Protein AF-A0A955P5Z8-F1 (afdb_monomer_lite)

Secondary structure (DSSP, 8-state):
------HHHHHHHHHHHHHHHHHHHHHHHT-----------PPP------TT--TT-SGGGT-SS---HHHHHHHHHS---SS---S-SSHHHHHHHHHHSS-HHHH---S---TTT-TTS--STT---

Sequence (129 aa):
MPSGGAPIIRYLTSLRFFVACLLLVEAISGVHAENVSSHPDKPNILLLLADDQGWGDMGCAGHPVLKTPGLDKLASEGCRLTTFYTSAPVCSPSRAGILTGRDQNRFGMKHIINDGEDKSIPVFHHVPV

Foldseek 3Di:
DDDPDPDVVVVVVVVVVVVVVVVVVVVVVVPPDPPPPPPPPPDDDDDDDDPPDDLCQEVCNVNPPDYDPVVNVVVVVDPDDSDDDALAPADVQSVVCVVVVDHCVQQVDHYDDDPPDCPPNPVSPPRDD

Structure (mmCIF, N/CA/C/O backbone):
data_AF-A0A955P5Z8-F1
#
_entry.id   AF-A0A955P5Z8-F1
#
loop_
_atom_site.group_PDB
_atom_site.id
_atom_site.type_symbol
_atom_site.label_atom_id
_atom_site.label_alt_id
_atom_site.label_comp_id
_atom_site.label_asym_id
_atom_site.label_entity_id
_atom_site.label_seq_id
_atom_site.pdbx_PDB_ins_code
_atom_site.Cartn_x
_atom_site.Cartn_y
_atom_site.Cartn_z
_atom_site.occupancy
_atom_site.B_iso_or_equiv
_atom_site.auth_seq_id
_atom_site.auth_comp_id
_atom_site.auth_asym_id
_atom_site.auth_atom_id
_atom_site.pdbx_PDB_model_num
ATOM 1 N N . MET A 1 1 ? -25.909 -52.655 77.083 1.00 48.38 1 MET A N 1
ATOM 2 C CA . MET A 1 1 ? -25.143 -52.133 75.924 1.00 48.38 1 MET A CA 1
ATOM 3 C C . MET A 1 1 ? -25.307 -53.125 74.778 1.00 48.38 1 MET A C 1
ATOM 5 O O . MET A 1 1 ? -25.184 -54.301 75.095 1.00 48.38 1 MET A O 1
ATOM 9 N N . PRO A 1 2 ? -25.578 -52.745 73.510 1.00 50.09 2 PRO A N 1
ATOM 10 C CA . PRO A 1 2 ? -25.718 -51.416 72.902 1.00 50.09 2 PRO A CA 1
ATOM 11 C C . PRO A 1 2 ? -27.147 -51.100 72.388 1.00 50.09 2 PRO A C 1
ATOM 13 O O . PRO A 1 2 ? -28.036 -51.943 72.360 1.00 50.09 2 PRO A O 1
ATOM 16 N N . SER A 1 3 ? -27.347 -49.832 72.034 1.00 48.31 3 SER A N 1
ATOM 17 C CA . SER A 1 3 ? -28.593 -49.124 71.708 1.00 48.31 3 SER A CA 1
ATOM 18 C C . SER A 1 3 ? -29.023 -49.242 70.231 1.00 48.31 3 SER A C 1
ATOM 20 O O . SER A 1 3 ? -28.278 -48.843 69.336 1.00 48.31 3 SER A O 1
ATOM 22 N N . GLY A 1 4 ? -30.254 -49.699 69.971 1.00 60.59 4 GLY A N 1
ATOM 23 C CA . GLY A 1 4 ? -30.850 -49.874 68.633 1.00 60.59 4 GLY A CA 1
ATOM 24 C C . GLY A 1 4 ? -31.528 -48.630 68.031 1.00 60.59 4 GLY A C 1
ATOM 25 O O . GLY A 1 4 ? -32.688 -48.701 67.645 1.00 60.59 4 GLY A O 1
ATOM 26 N N . GLY A 1 5 ? -30.830 -47.491 67.949 1.00 59.25 5 GLY A N 1
ATOM 27 C CA . GLY A 1 5 ? -31.422 -46.197 67.549 1.00 59.25 5 GLY A CA 1
ATOM 28 C C . GLY A 1 5 ? -30.964 -45.581 66.216 1.00 59.25 5 GLY A C 1
ATOM 29 O O . GLY A 1 5 ? -31.264 -44.420 65.965 1.00 59.25 5 GLY A O 1
ATOM 30 N N . ALA A 1 6 ? -30.213 -46.291 65.364 1.00 57.06 6 ALA A N 1
ATOM 31 C CA . ALA A 1 6 ? -29.484 -45.668 64.244 1.00 57.06 6 ALA A CA 1
ATOM 32 C C . ALA A 1 6 ? -29.946 -45.929 62.779 1.00 57.06 6 ALA A C 1
ATOM 34 O O . ALA A 1 6 ? -29.242 -45.449 61.886 1.00 57.06 6 ALA A O 1
ATOM 35 N N . PRO A 1 7 ? -31.051 -46.638 62.435 1.00 60.81 7 PRO A N 1
ATOM 36 C CA . PRO A 1 7 ? -31.349 -46.903 61.021 1.00 60.81 7 PRO A CA 1
ATOM 37 C C . PRO A 1 7 ? -31.966 -45.693 60.297 1.00 60.81 7 PRO A C 1
ATOM 39 O O . PRO A 1 7 ? -31.556 -45.373 59.186 1.00 60.81 7 PRO A O 1
ATOM 42 N N . ILE A 1 8 ? -32.893 -44.963 60.929 1.00 63.34 8 ILE A N 1
ATOM 43 C CA . ILE A 1 8 ? -33.664 -43.879 60.282 1.00 63.34 8 ILE A CA 1
ATOM 44 C C . ILE A 1 8 ? -32.776 -42.674 59.932 1.00 63.34 8 ILE A C 1
ATOM 46 O O . ILE A 1 8 ? -32.879 -42.115 58.843 1.00 63.34 8 ILE A O 1
ATOM 50 N N . ILE A 1 9 ? -31.839 -42.315 60.815 1.00 64.19 9 ILE A N 1
ATOM 51 C CA . ILE A 1 9 ? -30.897 -41.205 60.596 1.00 64.19 9 ILE A CA 1
ATOM 52 C C . ILE A 1 9 ? -29.975 -41.498 59.402 1.00 64.19 9 ILE A C 1
ATOM 54 O O . ILE A 1 9 ? -29.675 -40.591 58.630 1.00 64.19 9 ILE A O 1
ATOM 58 N N . ARG A 1 10 ? -29.591 -42.769 59.202 1.00 61.38 10 ARG A N 1
ATOM 59 C CA . ARG A 1 10 ? -28.786 -43.210 58.053 1.00 61.38 10 ARG A CA 1
ATOM 60 C C . ARG A 1 10 ? -29.555 -43.127 56.736 1.00 61.38 10 ARG A C 1
ATOM 62 O O . ARG A 1 10 ? -28.970 -42.734 55.733 1.00 61.38 10 ARG A O 1
ATOM 69 N N . TYR A 1 11 ? -30.854 -43.431 56.724 1.00 65.69 11 TYR A N 1
ATOM 70 C CA . TYR A 1 11 ? -31.685 -43.249 55.527 1.00 65.69 11 TYR A CA 1
ATOM 71 C C . TYR A 1 11 ? -31.865 -41.768 55.177 1.00 65.69 11 TYR A C 1
ATOM 73 O O . TYR A 1 11 ? -31.771 -41.400 54.010 1.00 65.69 11 TYR A O 1
ATOM 81 N N . LEU A 1 12 ? -32.044 -40.904 56.180 1.00 69.50 12 LEU A N 1
ATOM 82 C CA . LEU A 1 12 ? -32.199 -39.461 55.979 1.00 69.50 12 LEU A CA 1
ATOM 83 C C . LEU A 1 12 ? -30.912 -38.785 55.484 1.00 69.50 12 LEU A C 1
ATOM 85 O O . LEU A 1 12 ? -30.982 -37.876 54.656 1.00 69.50 12 LEU A O 1
ATOM 89 N N . THR A 1 13 ? -29.737 -39.223 55.946 1.00 70.12 13 THR A N 1
ATOM 90 C CA . THR A 1 13 ? -28.459 -38.743 55.397 1.00 70.12 13 THR A CA 1
ATOM 91 C C . THR A 1 13 ? -28.223 -39.273 53.987 1.00 70.12 13 THR A C 1
ATOM 93 O O . THR A 1 13 ? -27.863 -38.492 53.113 1.00 70.12 13 THR A O 1
ATOM 96 N N . SER A 1 14 ? -28.515 -40.549 53.726 1.00 72.38 14 SER A N 1
ATOM 97 C CA . SER A 1 14 ? -28.421 -41.149 52.384 1.00 72.38 14 SER A CA 1
ATOM 98 C C . SER A 1 14 ? -29.326 -40.446 51.368 1.00 72.38 14 SER A C 1
ATOM 100 O O . SER A 1 14 ? -28.893 -40.143 50.260 1.00 72.38 14 SER A O 1
ATOM 102 N N . LEU A 1 15 ? -30.561 -40.119 51.763 1.00 78.69 15 LEU A N 1
ATOM 103 C CA . LEU A 1 15 ? -31.534 -39.413 50.930 1.00 78.69 15 LEU A CA 1
ATOM 104 C C . LEU A 1 15 ? -31.099 -37.971 50.639 1.00 78.69 15 LEU A C 1
ATOM 106 O O . LEU A 1 15 ? -31.229 -37.507 49.510 1.00 78.69 15 LEU A O 1
ATOM 110 N N . ARG A 1 16 ? -30.517 -37.276 51.625 1.00 79.06 16 ARG A N 1
ATOM 111 C CA . ARG A 1 16 ? -29.935 -35.938 51.428 1.00 79.06 16 ARG A CA 1
ATOM 112 C C . ARG A 1 16 ? -28.759 -35.954 50.458 1.00 79.06 16 ARG A C 1
ATOM 114 O O . ARG A 1 16 ? -28.686 -35.078 49.605 1.00 79.06 16 ARG A O 1
ATOM 121 N N . PHE A 1 17 ? -27.880 -36.951 50.557 1.00 78.62 17 PHE A N 1
ATOM 122 C CA . PHE A 1 17 ? -26.790 -37.140 49.598 1.00 78.62 17 PHE A CA 1
ATOM 123 C C . PHE A 1 17 ? -27.314 -37.425 48.189 1.00 78.62 17 PHE A C 1
ATOM 125 O O . PHE A 1 17 ? -26.806 -36.860 47.227 1.00 78.62 17 PHE A O 1
ATOM 132 N N . PHE A 1 18 ? -28.360 -38.244 48.063 1.00 80.75 18 PHE A N 1
ATOM 133 C CA . PHE A 1 18 ? -28.952 -38.566 46.766 1.00 80.75 18 PHE A CA 1
ATOM 134 C C . PHE A 1 18 ? -29.602 -37.346 46.103 1.00 80.75 18 PHE A C 1
ATOM 136 O O . PHE A 1 18 ? -29.372 -37.097 44.923 1.00 80.75 18 PHE A O 1
ATOM 143 N N . VAL A 1 19 ? -30.354 -36.549 46.870 1.00 84.06 19 VAL A N 1
ATOM 144 C CA . VAL A 1 19 ? -30.957 -35.295 46.388 1.00 84.06 19 VAL A CA 1
ATOM 145 C C . VAL A 1 19 ? -29.877 -34.268 46.040 1.00 84.06 19 VAL A C 1
ATOM 147 O O . VAL A 1 19 ? -29.973 -33.622 45.002 1.00 84.06 19 VAL A O 1
ATOM 150 N N . ALA A 1 20 ? -28.815 -34.155 46.844 1.00 82.38 20 ALA A N 1
ATOM 151 C CA . ALA A 1 20 ? -27.685 -33.281 46.537 1.00 82.38 20 ALA A CA 1
ATOM 152 C C . ALA A 1 20 ? -26.965 -33.699 45.244 1.00 82.38 20 ALA A C 1
ATOM 154 O O . ALA A 1 20 ? -26.649 -32.835 44.434 1.00 82.38 20 ALA A O 1
ATOM 155 N N . CYS A 1 21 ? -26.763 -35.000 45.008 1.00 82.88 21 CYS A N 1
ATOM 156 C CA . CYS A 1 21 ? -26.206 -35.505 43.749 1.00 82.88 21 CYS A CA 1
ATOM 157 C C . CYS A 1 21 ? -27.119 -35.216 42.553 1.00 82.88 21 CYS A C 1
ATOM 159 O O . CYS A 1 21 ? -26.622 -34.818 41.506 1.00 82.88 21 CYS A O 1
ATOM 161 N N . LEU A 1 22 ? -28.438 -35.372 42.704 1.00 80.88 22 LEU A N 1
ATOM 162 C CA . LEU A 1 22 ? -29.410 -35.054 41.651 1.00 80.88 22 LEU A CA 1
ATOM 163 C C . LEU A 1 22 ? -29.369 -33.567 41.275 1.00 80.88 22 LEU A C 1
ATOM 165 O O . LEU A 1 22 ? -29.269 -33.238 40.096 1.00 80.88 22 LEU A O 1
ATOM 169 N N . LEU A 1 23 ? -29.335 -32.679 42.274 1.00 78.00 23 LEU A N 1
ATOM 170 C CA . LEU A 1 23 ? -29.190 -31.236 42.058 1.00 78.00 23 LEU A CA 1
ATOM 171 C C . LEU A 1 23 ? -27.832 -30.873 41.431 1.00 78.00 23 LEU A C 1
ATOM 173 O O . LEU A 1 23 ? -27.754 -29.951 40.621 1.00 78.00 23 LEU A O 1
ATOM 177 N N . LEU A 1 24 ? -26.766 -31.611 41.759 1.00 77.75 24 LEU A N 1
ATOM 178 C CA . LEU A 1 24 ? -25.444 -31.418 41.157 1.00 77.75 24 LEU A CA 1
ATOM 179 C C . LEU A 1 24 ? -25.421 -31.828 39.675 1.00 77.75 24 LEU A C 1
ATOM 181 O O . LEU A 1 24 ? -24.796 -31.155 38.861 1.00 77.75 24 LEU A O 1
ATOM 185 N N . VAL A 1 25 ? -26.106 -32.917 39.315 1.00 77.94 25 VAL A N 1
ATOM 186 C CA . VAL A 1 25 ? -26.175 -33.421 37.931 1.00 77.94 25 VAL A CA 1
ATOM 187 C C . VAL A 1 25 ? -26.968 -32.472 37.027 1.00 77.94 25 VAL A C 1
ATOM 189 O O . VAL A 1 25 ? -26.560 -32.235 35.885 1.00 77.94 25 VAL A O 1
ATOM 192 N N . GLU A 1 26 ? -28.048 -31.866 37.528 1.00 68.31 26 GLU A N 1
ATOM 193 C CA . 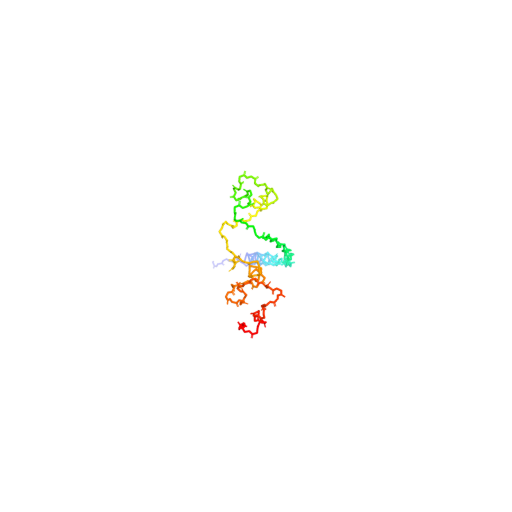GLU A 1 26 ? -28.783 -30.837 36.777 1.00 68.31 26 GLU A CA 1
ATOM 194 C C . GLU A 1 26 ? -27.949 -29.564 36.568 1.00 68.31 26 GLU A C 1
ATOM 196 O O . GLU A 1 26 ? -27.942 -29.013 35.466 1.00 68.31 26 GLU A O 1
ATOM 201 N N . ALA A 1 27 ? -27.158 -29.150 37.565 1.00 70.12 27 ALA A N 1
ATOM 202 C CA . ALA A 1 27 ? -26.254 -28.006 37.431 1.00 70.12 27 ALA A CA 1
ATOM 203 C C . ALA A 1 27 ? -25.153 -28.225 36.372 1.00 70.12 27 ALA A C 1
ATOM 205 O O . ALA A 1 27 ? -24.738 -27.275 35.711 1.00 70.12 27 ALA A O 1
ATOM 206 N N . ILE A 1 28 ? -24.698 -29.468 36.174 1.00 67.88 28 ILE A N 1
ATOM 207 C CA . ILE A 1 28 ? -23.673 -29.807 35.170 1.00 67.88 28 ILE A CA 1
ATOM 208 C C . ILE A 1 28 ? -24.280 -29.893 33.758 1.00 67.88 28 ILE A C 1
ATOM 210 O O . ILE A 1 28 ? -23.620 -29.550 32.778 1.00 67.88 28 ILE A O 1
ATOM 214 N N . SER A 1 29 ? -25.549 -30.293 33.640 1.00 65.38 29 SER A N 1
ATOM 215 C CA . SER A 1 29 ? -26.230 -30.459 32.344 1.00 65.38 29 SER A CA 1
ATOM 216 C C . SER A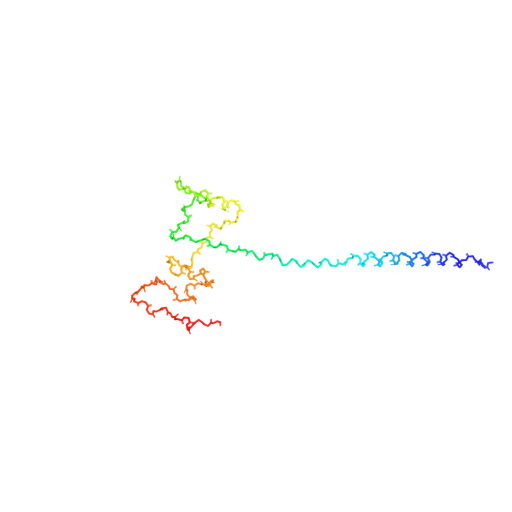 1 29 ? -26.666 -29.130 31.704 1.00 65.38 29 SER A C 1
ATOM 218 O O . SER A 1 29 ? -26.902 -29.078 30.496 1.00 65.38 29 SER A O 1
ATOM 220 N N . GLY A 1 30 ? -26.736 -28.048 32.492 1.00 57.78 30 GLY A N 1
ATOM 221 C CA . GLY A 1 30 ? -27.039 -26.687 32.028 1.00 57.78 30 GLY A CA 1
ATOM 222 C C . GLY A 1 30 ? -25.918 -26.010 31.230 1.00 57.78 30 GLY A C 1
ATOM 223 O O . GLY A 1 30 ? -26.158 -24.975 30.613 1.00 57.78 30 GLY A O 1
ATOM 224 N N . VAL A 1 31 ? -24.717 -26.600 31.171 1.00 61.22 31 VAL A N 1
ATOM 225 C CA . VAL A 1 31 ? -23.657 -26.185 30.237 1.00 61.22 31 VAL A CA 1
ATOM 226 C C . VAL A 1 31 ? -23.926 -26.839 28.879 1.00 61.22 31 VAL A C 1
ATOM 228 O O . VAL A 1 31 ? -23.163 -27.665 28.381 1.00 61.22 31 VAL A O 1
ATOM 231 N N . HIS A 1 32 ? -25.068 -26.507 28.277 1.00 54.72 32 HIS A N 1
ATOM 232 C CA . HIS A 1 32 ? -25.248 -26.720 26.849 1.00 54.72 32 HIS A CA 1
ATOM 233 C C . HIS A 1 32 ? -24.322 -25.735 26.144 1.00 54.72 32 HIS A C 1
ATOM 235 O O . HIS A 1 32 ? -24.440 -24.525 26.326 1.00 54.72 32 HIS A O 1
ATOM 241 N N . ALA A 1 33 ? -23.362 -26.275 25.393 1.00 59.06 33 ALA A N 1
ATOM 242 C CA . ALA A 1 33 ? -22.477 -25.502 24.544 1.00 59.06 33 ALA A CA 1
ATOM 243 C C . ALA A 1 33 ? -23.320 -24.542 23.703 1.00 59.06 33 ALA A C 1
ATOM 245 O O . ALA A 1 33 ? -24.170 -24.983 22.924 1.00 59.06 33 ALA A O 1
ATOM 246 N N . GLU A 1 34 ? -23.093 -23.237 23.860 1.00 61.41 34 GLU A N 1
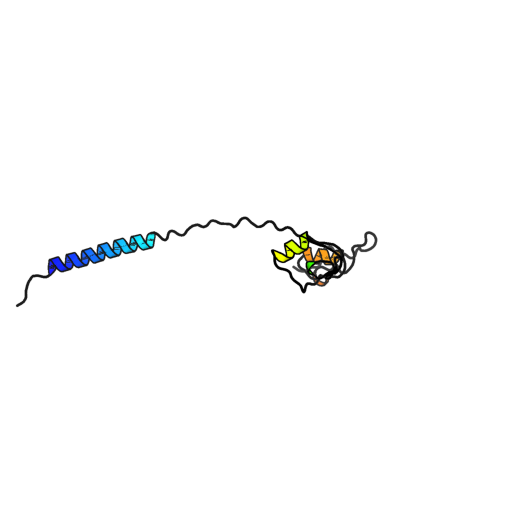ATOM 247 C CA . GLU A 1 34 ? -23.552 -22.288 22.862 1.00 61.41 34 GLU A CA 1
ATOM 248 C C . GLU A 1 34 ? -22.919 -22.725 21.545 1.00 61.41 34 GLU A C 1
ATOM 250 O O . GLU A 1 34 ? -21.705 -22.639 21.344 1.00 61.41 34 GLU A O 1
ATOM 255 N N . ASN A 1 35 ? -23.749 -23.267 20.658 1.00 59.12 35 ASN A N 1
ATOM 256 C CA . ASN A 1 35 ? -23.392 -23.488 19.273 1.00 59.12 35 ASN A CA 1
ATOM 257 C C . ASN A 1 35 ? -23.346 -22.097 18.644 1.00 59.12 35 ASN A C 1
ATOM 259 O O . ASN A 1 35 ? -24.281 -21.650 17.982 1.00 59.12 35 ASN A O 1
ATOM 263 N N . VAL A 1 36 ? -22.271 -21.369 18.940 1.00 56.66 36 VAL A N 1
ATOM 264 C CA . VAL A 1 36 ? -21.938 -20.125 18.273 1.00 56.66 36 VAL A CA 1
ATOM 265 C C . VAL A 1 36 ? -21.525 -20.529 16.864 1.00 56.66 36 VAL A C 1
ATOM 267 O O . VAL A 1 36 ? -20.348 -20.632 16.530 1.00 56.66 36 VAL A O 1
ATOM 270 N N . SER A 1 37 ? -22.515 -20.765 16.005 1.00 57.41 37 SER A N 1
ATOM 271 C CA . SER A 1 37 ? -22.338 -20.670 14.564 1.00 57.41 37 SER A CA 1
ATOM 272 C C . SER A 1 37 ? -22.211 -19.188 14.198 1.00 57.41 37 SER A C 1
ATOM 274 O O . SER A 1 37 ? -23.003 -18.651 13.428 1.00 57.41 37 SER A O 1
ATOM 276 N N . SER A 1 38 ? -21.229 -18.497 14.777 1.00 54.97 38 SER A N 1
ATOM 277 C CA . SER A 1 38 ? -20.692 -17.296 14.167 1.00 54.97 38 SER A CA 1
ATOM 278 C C . SER A 1 38 ? -19.584 -17.787 13.248 1.00 54.97 38 SER A C 1
ATOM 280 O O . SER A 1 38 ? -18.432 -17.978 13.623 1.00 54.97 38 SER A O 1
ATOM 282 N N . HIS A 1 39 ? -19.928 -18.046 11.992 1.00 62.41 39 HIS A N 1
ATOM 283 C CA . HIS A 1 39 ? -18.961 -17.627 10.997 1.00 62.41 39 HIS A CA 1
ATOM 284 C C . HIS A 1 39 ? -19.014 -16.106 11.066 1.00 62.41 39 HIS A C 1
ATOM 286 O O . HIS A 1 39 ? -20.034 -15.558 10.651 1.00 62.41 39 HIS A O 1
ATOM 292 N N . PRO A 1 40 ? -18.023 -15.424 11.680 1.00 66.44 40 PRO A N 1
ATOM 293 C CA . PRO A 1 40 ? -17.977 -13.978 11.579 1.00 66.44 40 PRO A CA 1
ATOM 294 C C . PRO A 1 40 ? -18.083 -13.655 10.094 1.00 66.44 40 PRO A C 1
ATOM 296 O O . PRO A 1 40 ? -17.380 -14.277 9.286 1.00 66.44 40 PRO A O 1
ATOM 299 N N . ASP A 1 41 ? -19.023 -12.775 9.743 1.00 83.00 41 ASP A N 1
ATOM 300 C CA . ASP A 1 41 ? -19.225 -12.353 8.363 1.00 83.00 41 ASP A CA 1
ATOM 301 C C . ASP A 1 41 ? -17.853 -12.053 7.765 1.00 83.00 41 ASP A C 1
ATOM 303 O O . ASP A 1 41 ? -17.074 -11.277 8.329 1.00 83.00 41 ASP A O 1
ATOM 307 N N . LYS A 1 42 ? -17.504 -12.763 6.683 1.00 88.81 42 LYS A N 1
ATOM 308 C CA . LYS A 1 42 ? -16.171 -12.643 6.090 1.00 88.81 42 LYS A CA 1
ATOM 309 C C . LYS A 1 42 ? -15.938 -11.164 5.781 1.00 88.81 42 LYS A C 1
ATOM 311 O O . LYS A 1 42 ? -16.765 -10.571 5.084 1.00 88.81 42 LYS A O 1
ATOM 316 N N . PRO A 1 43 ? -14.851 -10.557 6.283 1.00 92.81 43 PRO A N 1
ATOM 317 C CA . PRO A 1 43 ? -14.636 -9.139 6.081 1.00 92.81 43 PRO A CA 1
ATOM 318 C C . PRO A 1 43 ? -14.458 -8.858 4.589 1.00 92.81 43 PRO A C 1
ATOM 320 O O . PRO A 1 43 ? -13.801 -9.613 3.870 1.00 92.81 43 PRO A O 1
ATOM 323 N N . ASN A 1 44 ? -15.020 -7.744 4.131 1.00 94.75 44 ASN A N 1
ATOM 324 C CA . ASN A 1 44 ? -14.692 -7.212 2.817 1.00 94.75 44 ASN A CA 1
ATOM 325 C C . ASN A 1 44 ? -13.300 -6.577 2.878 1.00 94.75 44 ASN A C 1
ATOM 327 O O . ASN A 1 44 ? -13.005 -5.812 3.796 1.00 94.75 44 ASN A O 1
ATOM 331 N N . ILE A 1 45 ? -12.455 -6.877 1.893 1.00 95.31 45 ILE A N 1
ATOM 332 C CA . ILE A 1 45 ? -11.106 -6.317 1.794 1.00 95.31 45 ILE A CA 1
ATOM 333 C C . ILE A 1 45 ? -11.096 -5.294 0.658 1.00 95.31 45 ILE A C 1
ATOM 335 O O . ILE A 1 45 ? -11.302 -5.652 -0.500 1.00 95.31 45 ILE A O 1
ATOM 339 N N . LEU A 1 46 ? -10.839 -4.026 0.988 1.00 95.81 46 LEU A N 1
ATOM 340 C CA . LEU A 1 46 ? -10.606 -2.958 0.017 1.00 95.81 46 LEU A CA 1
ATOM 341 C C . LEU A 1 46 ? -9.111 -2.627 -0.014 1.00 95.81 46 LEU A C 1
ATOM 343 O O . LEU A 1 46 ? -8.575 -2.087 0.952 1.00 95.81 46 LEU A O 1
ATOM 347 N N . LEU A 1 47 ? -8.447 -2.941 -1.127 1.00 95.94 47 LEU A N 1
ATOM 348 C CA . LEU A 1 47 ? -7.051 -2.581 -1.358 1.00 95.94 47 LEU A CA 1
ATOM 349 C C . LEU A 1 47 ? -6.978 -1.279 -2.164 1.00 95.94 47 LEU A C 1
ATOM 351 O O . LEU A 1 47 ? -7.330 -1.255 -3.342 1.00 95.94 47 LEU A O 1
ATOM 355 N N . LEU A 1 48 ? -6.506 -0.208 -1.527 1.00 95.88 48 LEU A N 1
ATOM 356 C CA . LEU A 1 48 ? -6.215 1.070 -2.175 1.00 95.88 48 LEU A CA 1
ATOM 357 C C . LEU A 1 48 ? -4.711 1.156 -2.455 1.00 95.88 48 LEU A C 1
ATOM 359 O O . LEU A 1 48 ? -3.906 1.012 -1.537 1.00 95.88 48 LEU A O 1
ATOM 363 N N . LEU A 1 49 ? -4.340 1.392 -3.712 1.00 95.25 49 LEU A N 1
ATOM 364 C CA . LEU A 1 49 ? -2.953 1.517 -4.155 1.00 95.25 49 LEU A CA 1
ATOM 365 C C . LEU A 1 49 ? -2.805 2.791 -4.991 1.00 95.25 49 LEU A C 1
ATOM 367 O O . LEU A 1 49 ? -3.525 2.963 -5.973 1.00 95.25 49 LEU A O 1
ATOM 371 N N . ALA A 1 50 ? -1.876 3.661 -4.602 1.00 95.00 50 ALA A N 1
ATOM 372 C CA . ALA A 1 50 ? -1.485 4.838 -5.371 1.00 95.00 50 ALA A CA 1
ATOM 373 C C . ALA A 1 50 ? -0.195 4.545 -6.150 1.00 95.00 50 ALA A C 1
ATOM 375 O O . ALA A 1 50 ? 0.730 3.948 -5.595 1.00 95.00 50 ALA A O 1
ATOM 376 N N . ASP A 1 51 ? -0.146 4.945 -7.422 1.00 94.56 51 ASP A N 1
ATOM 377 C CA . ASP A 1 51 ? 1.070 4.850 -8.239 1.00 94.56 51 ASP A CA 1
ATOM 378 C C . ASP A 1 51 ? 1.997 6.036 -7.937 1.00 94.56 51 ASP A C 1
ATOM 380 O O . ASP A 1 51 ? 1.516 7.132 -7.645 1.00 94.56 51 ASP A O 1
ATOM 384 N N . ASP A 1 52 ? 3.308 5.801 -7.975 1.00 93.25 52 ASP A N 1
ATOM 385 C CA . ASP A 1 52 ? 4.364 6.804 -7.745 1.00 93.25 52 ASP A CA 1
ATOM 386 C C . ASP A 1 52 ? 4.259 7.638 -6.447 1.00 93.25 52 ASP A C 1
ATOM 388 O O . ASP A 1 52 ? 4.811 8.734 -6.354 1.00 93.25 52 ASP A O 1
ATOM 392 N N . GLN A 1 53 ? 3.602 7.120 -5.403 1.00 94.50 53 GLN A N 1
ATOM 393 C CA . GLN A 1 53 ? 3.535 7.809 -4.112 1.00 94.50 53 GLN A CA 1
ATOM 394 C C . GLN A 1 53 ? 4.812 7.589 -3.285 1.00 94.50 53 GLN A C 1
ATOM 396 O O . GLN A 1 53 ? 5.125 6.469 -2.865 1.00 94.50 53 GLN A O 1
ATOM 401 N N . GLY A 1 54 ? 5.524 8.674 -2.990 1.00 93.19 54 GLY A N 1
ATOM 402 C CA . GLY A 1 54 ? 6.679 8.687 -2.105 1.00 93.19 54 GLY A CA 1
ATOM 403 C C . GLY A 1 54 ? 6.306 8.550 -0.626 1.00 93.19 54 GLY A C 1
ATOM 404 O O . GLY A 1 54 ? 5.199 8.865 -0.186 1.00 93.19 54 GLY A O 1
ATOM 405 N N . TRP A 1 55 ? 7.273 8.110 0.185 1.00 94.25 55 TRP A N 1
ATOM 406 C CA . TRP A 1 55 ? 7.089 7.927 1.633 1.00 94.25 55 TRP A CA 1
ATOM 407 C C . TRP A 1 55 ? 6.668 9.220 2.349 1.00 94.25 55 TRP A C 1
ATOM 409 O O . TRP A 1 55 ? 5.864 9.185 3.278 1.00 94.25 55 TRP A O 1
ATOM 419 N N . GLY A 1 56 ? 7.206 10.359 1.902 1.00 95.00 56 GLY A N 1
ATOM 420 C CA . GLY A 1 56 ? 6.963 11.672 2.492 1.00 95.00 56 GLY A CA 1
ATOM 421 C C . GLY A 1 56 ? 5.723 12.392 1.971 1.00 95.00 56 GLY A C 1
ATOM 422 O O . GLY A 1 56 ? 5.452 13.477 2.464 1.00 95.00 56 GLY A O 1
ATOM 423 N N . ASP A 1 57 ? 4.965 11.829 1.025 1.00 95.44 57 ASP A N 1
ATOM 424 C CA . ASP A 1 57 ? 3.933 12.562 0.267 1.00 95.44 57 ASP A CA 1
ATOM 425 C C . ASP A 1 57 ? 2.577 12.680 0.992 1.00 95.44 57 ASP A C 1
ATOM 427 O O . ASP A 1 57 ? 1.578 13.104 0.411 1.00 95.44 57 ASP A O 1
ATOM 431 N N . MET A 1 58 ? 2.518 12.319 2.276 1.00 95.50 58 MET A N 1
ATOM 432 C CA . MET A 1 58 ? 1.297 12.359 3.088 1.00 95.50 58 MET A CA 1
ATOM 433 C C . MET A 1 58 ? 1.434 13.295 4.289 1.00 95.50 58 MET A C 1
ATOM 435 O O . MET A 1 58 ? 2.487 13.371 4.928 1.00 95.50 58 MET A O 1
ATOM 439 N N . GLY A 1 59 ? 0.328 13.936 4.671 1.00 96.75 59 GLY A N 1
ATOM 440 C CA . GLY A 1 59 ? 0.232 14.734 5.896 1.00 96.75 59 GLY A CA 1
ATOM 441 C C . GLY A 1 59 ? 0.601 13.917 7.139 1.00 96.75 59 GLY A C 1
ATOM 442 O O . GLY A 1 59 ? 1.425 14.349 7.943 1.00 96.75 59 GLY A O 1
ATOM 443 N N . CYS A 1 60 ? 0.107 12.680 7.249 1.00 95.50 60 CYS A N 1
ATOM 444 C CA . CYS A 1 60 ? 0.458 11.749 8.328 1.00 95.50 60 CYS A CA 1
ATOM 445 C C . CYS A 1 60 ? 1.928 11.269 8.323 1.00 95.50 60 CYS A C 1
ATOM 447 O O . CYS A 1 60 ? 2.386 10.687 9.311 1.00 95.50 60 CYS A O 1
ATOM 449 N N . ALA A 1 61 ? 2.676 11.519 7.242 1.00 95.44 61 ALA A N 1
ATOM 450 C CA . ALA A 1 61 ? 4.127 11.334 7.163 1.00 95.44 61 ALA A CA 1
ATOM 451 C C . ALA A 1 61 ? 4.915 12.624 7.480 1.00 95.44 61 ALA A C 1
ATOM 453 O O . ALA A 1 61 ? 6.144 12.600 7.498 1.00 95.44 61 ALA A O 1
ATOM 454 N N . GLY A 1 62 ? 4.225 13.731 7.776 1.00 95.44 62 GLY A N 1
ATOM 455 C CA . GLY A 1 62 ? 4.828 15.021 8.112 1.00 95.44 62 GLY A CA 1
ATOM 456 C C . GLY A 1 62 ? 5.055 15.946 6.916 1.00 95.44 62 GLY A C 1
ATOM 457 O O . GLY A 1 62 ? 5.855 16.875 7.031 1.00 95.44 62 GLY A O 1
ATOM 458 N N . HIS A 1 63 ? 4.387 15.722 5.776 1.00 96.81 63 HIS A N 1
ATOM 459 C CA . HIS A 1 63 ? 4.538 16.598 4.613 1.00 96.81 63 HIS A CA 1
ATOM 460 C C . HIS A 1 63 ? 4.147 18.056 4.961 1.00 96.81 63 HIS A C 1
ATOM 462 O O . HIS A 1 63 ? 3.050 18.288 5.471 1.00 96.81 63 HIS A O 1
ATOM 468 N N . PRO A 1 64 ? 4.980 19.073 4.654 1.00 95.19 64 PRO A N 1
ATOM 469 C CA . PRO A 1 64 ? 4.764 20.445 5.135 1.00 95.19 64 PRO A CA 1
ATOM 470 C C . PRO A 1 64 ? 3.616 21.198 4.439 1.00 95.19 64 PRO A C 1
ATOM 472 O O . PRO A 1 64 ? 3.092 22.163 4.991 1.00 95.19 64 PRO A O 1
ATOM 475 N N . VAL A 1 65 ? 3.255 20.800 3.211 1.00 96.56 65 VAL A N 1
ATOM 476 C CA . VAL A 1 65 ? 2.285 21.519 2.354 1.00 96.56 65 VAL A CA 1
ATOM 477 C C . VAL A 1 65 ? 1.054 20.681 1.980 1.00 96.56 65 VAL A C 1
ATOM 479 O O . VAL A 1 65 ? -0.074 21.146 2.147 1.00 96.56 65 VAL A O 1
ATOM 482 N N . LEU A 1 66 ? 1.253 19.468 1.451 1.00 95.12 66 LEU A N 1
ATOM 483 C CA . LEU A 1 66 ? 0.182 18.549 1.063 1.00 95.12 66 LEU A CA 1
ATOM 484 C C . LEU A 1 66 ? -0.721 1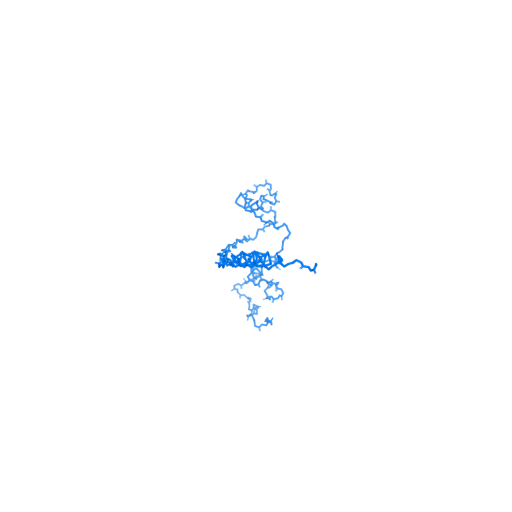8.191 2.246 1.00 95.12 66 LEU A C 1
ATOM 486 O O . LEU A 1 66 ? -0.257 17.816 3.320 1.00 95.12 66 LEU A O 1
ATOM 490 N N . LYS A 1 67 ? -2.031 18.289 2.012 1.00 96.12 67 LYS A N 1
ATOM 491 C CA . LYS A 1 67 ? -3.073 17.944 2.981 1.00 96.12 67 LYS A CA 1
ATOM 492 C C . LYS A 1 67 ? -3.791 16.692 2.504 1.00 96.12 67 LYS A C 1
ATOM 494 O O . LYS A 1 67 ? -4.408 16.713 1.441 1.00 96.12 67 LYS A O 1
ATOM 499 N N . THR A 1 68 ? -3.760 15.636 3.309 1.00 97.44 68 THR A N 1
ATOM 500 C CA . THR A 1 68 ? -4.358 14.335 2.979 1.00 97.44 68 THR A CA 1
ATOM 501 C C . THR A 1 68 ? -5.380 13.904 4.035 1.00 97.44 68 THR A C 1
ATOM 503 O O . THR A 1 68 ? -5.288 12.791 4.544 1.00 97.44 68 THR A O 1
ATOM 506 N N . PRO A 1 69 ? -6.397 14.728 4.362 1.00 97.38 69 PRO A N 1
ATOM 507 C CA . PRO A 1 69 ? -7.233 14.526 5.552 1.00 97.38 69 PRO A CA 1
ATOM 508 C C . PRO A 1 69 ? -7.950 13.167 5.595 1.00 97.38 69 PRO A C 1
ATOM 510 O O . PRO A 1 69 ? -8.151 12.616 6.673 1.00 97.38 69 PRO A O 1
ATOM 513 N N . GLY A 1 70 ? -8.309 12.596 4.438 1.00 97.25 70 GLY A N 1
ATOM 514 C CA . GLY A 1 70 ? -8.887 11.250 4.362 1.00 97.25 70 GLY A CA 1
ATOM 515 C C . GLY A 1 70 ? -7.894 10.141 4.732 1.00 97.25 70 GLY A C 1
ATOM 516 O O . GLY A 1 70 ? -8.240 9.242 5.495 1.00 97.25 70 GLY A O 1
ATOM 517 N N . LEU A 1 71 ? -6.651 10.229 4.245 1.00 96.62 71 LEU A N 1
ATOM 518 C CA . LEU A 1 71 ? -5.583 9.281 4.583 1.00 96.62 71 LEU A CA 1
ATOM 519 C C . LEU A 1 71 ? -5.076 9.494 6.013 1.00 96.62 71 LEU A C 1
ATOM 521 O O . LEU A 1 71 ? -4.764 8.528 6.701 1.00 96.62 71 LEU A O 1
ATOM 525 N N . ASP A 1 72 ? -5.044 10.742 6.482 1.00 97.25 72 ASP A N 1
ATOM 526 C CA . ASP A 1 72 ? -4.645 11.091 7.846 1.00 97.25 72 ASP A CA 1
ATOM 527 C C . ASP A 1 72 ? -5.635 10.504 8.860 1.00 97.25 72 ASP A C 1
ATOM 529 O O . ASP A 1 72 ? -5.227 9.893 9.850 1.00 97.25 72 ASP A O 1
ATOM 533 N N . LYS A 1 73 ? -6.940 10.603 8.568 1.00 98.19 73 LYS A N 1
ATOM 534 C CA . LYS A 1 73 ? -7.987 9.959 9.364 1.00 98.19 73 LYS A CA 1
ATOM 535 C C . LYS A 1 73 ? -7.831 8.437 9.365 1.00 98.19 73 LYS A C 1
ATOM 537 O O . LYS A 1 73 ? -7.795 7.845 10.443 1.00 98.19 73 LYS A O 1
ATOM 542 N N . LEU A 1 74 ? -7.656 7.821 8.191 1.00 97.31 74 LEU A N 1
ATOM 543 C CA . LEU A 1 74 ? -7.451 6.372 8.068 1.00 97.31 74 LEU A CA 1
ATOM 544 C C . LEU A 1 74 ? -6.227 5.893 8.867 1.00 97.31 74 LEU A C 1
ATOM 546 O O . LEU A 1 74 ? -6.286 4.865 9.536 1.00 97.31 74 LEU A O 1
ATOM 550 N N . ALA A 1 75 ? -5.134 6.658 8.842 1.00 96.50 75 ALA A N 1
ATOM 551 C CA . ALA A 1 75 ? -3.936 6.368 9.620 1.00 96.50 75 ALA A CA 1
ATOM 552 C C . ALA A 1 75 ? -4.165 6.477 11.138 1.00 96.50 75 ALA A C 1
ATOM 554 O O . ALA A 1 75 ? -3.530 5.740 11.888 1.00 96.50 75 ALA A O 1
ATOM 555 N N . SER A 1 76 ? -5.043 7.381 11.587 1.00 97.56 76 SER A N 1
ATOM 556 C CA . SER A 1 76 ? -5.357 7.578 13.011 1.00 97.56 76 SER A CA 1
ATOM 557 C C . SER A 1 76 ? -6.336 6.547 13.584 1.00 97.56 76 SER A C 1
ATOM 559 O O . SER A 1 76 ? -6.269 6.237 14.769 1.00 97.56 76 SER A O 1
ATOM 561 N N . GLU A 1 77 ? -7.230 6.008 12.750 1.00 98.44 77 GLU A N 1
ATOM 562 C CA . GLU A 1 77 ? -8.235 5.008 13.143 1.00 98.44 77 GLU A CA 1
ATOM 563 C C . GLU A 1 77 ? -7.728 3.565 12.973 1.00 98.44 77 GLU A C 1
ATOM 565 O O . GLU A 1 77 ? -8.367 2.622 13.439 1.00 98.44 77 GLU A O 1
ATOM 570 N N . GLY A 1 78 ? -6.588 3.385 12.300 1.00 96.06 78 GLY A N 1
ATOM 571 C CA . GLY A 1 78 ? -6.029 2.083 11.952 1.00 96.06 78 GLY A CA 1
ATOM 572 C C . GLY A 1 78 ? -4.603 1.855 12.453 1.00 96.06 78 GLY A C 1
ATOM 573 O O . GLY A 1 78 ? -4.123 2.470 13.403 1.00 96.06 78 GLY A O 1
ATOM 574 N N . CYS A 1 79 ? -3.910 0.933 11.785 1.00 96.75 79 CYS A N 1
ATOM 575 C CA . CYS A 1 79 ? -2.494 0.664 12.008 1.00 96.75 79 CYS A CA 1
ATOM 576 C C . CYS A 1 79 ? -1.676 1.211 10.834 1.00 96.75 79 CYS A C 1
ATOM 578 O O . CYS A 1 79 ? -1.990 0.930 9.676 1.00 96.75 79 CYS A O 1
ATOM 580 N N . ARG A 1 80 ? -0.606 1.962 11.123 1.00 95.25 80 ARG A N 1
ATOM 581 C CA . ARG A 1 80 ? 0.300 2.512 10.109 1.00 95.25 80 ARG A CA 1
ATOM 582 C C . ARG A 1 80 ? 1.677 1.867 10.201 1.00 95.25 80 ARG A C 1
ATOM 584 O O . ARG A 1 80 ? 2.361 1.993 11.213 1.00 95.25 80 ARG A O 1
ATOM 591 N N . LEU A 1 81 ? 2.108 1.245 9.108 1.00 95.88 81 LEU A N 1
ATOM 592 C CA . LEU A 1 81 ? 3.472 0.749 8.948 1.00 95.88 81 LEU A CA 1
ATOM 593 C C . LEU A 1 81 ? 4.356 1.890 8.434 1.00 95.88 81 LEU A C 1
ATOM 595 O O . LEU A 1 81 ? 4.120 2.422 7.354 1.00 95.88 81 LEU A O 1
ATOM 599 N N . THR A 1 82 ? 5.358 2.298 9.212 1.00 96.06 82 THR A N 1
ATOM 600 C CA . THR A 1 82 ? 6.263 3.407 8.853 1.00 96.06 82 THR A CA 1
ATOM 601 C C . THR A 1 82 ? 7.501 2.954 8.091 1.00 96.06 82 THR A C 1
ATOM 603 O O . THR A 1 82 ? 8.122 3.762 7.407 1.00 96.06 82 THR A O 1
ATOM 606 N N . THR A 1 83 ? 7.825 1.667 8.171 1.00 96.25 83 THR A N 1
ATOM 607 C CA . THR A 1 83 ? 8.936 1.038 7.459 1.00 96.25 83 THR A CA 1
ATOM 608 C C . THR A 1 83 ? 8.367 -0.081 6.600 1.00 96.25 83 THR A C 1
ATOM 610 O O . THR A 1 83 ? 8.055 -1.160 7.099 1.00 96.25 83 THR A O 1
ATOM 613 N N . PHE A 1 84 ? 8.186 0.197 5.312 1.00 93.81 84 PHE A N 1
ATOM 614 C CA . PHE A 1 84 ? 7.648 -0.737 4.328 1.00 93.81 84 PHE A CA 1
ATOM 615 C C . PHE A 1 84 ? 8.401 -0.573 3.007 1.00 93.81 84 PHE A C 1
ATOM 617 O O . PHE A 1 84 ? 8.922 0.501 2.711 1.00 93.81 84 PHE A O 1
ATOM 624 N N . TYR A 1 85 ? 8.461 -1.644 2.220 1.00 93.62 85 TYR A N 1
ATOM 625 C CA . TYR A 1 85 ? 9.193 -1.678 0.958 1.00 93.62 85 TYR A CA 1
ATOM 626 C C . TYR A 1 85 ? 8.347 -2.355 -0.113 1.00 93.62 85 TYR A C 1
ATOM 628 O O . TYR A 1 85 ? 7.593 -3.284 0.172 1.00 93.62 85 TYR A O 1
ATOM 636 N N . THR A 1 86 ? 8.494 -1.893 -1.350 1.00 92.69 86 THR A N 1
ATOM 637 C CA . THR A 1 86 ? 7.971 -2.603 -2.517 1.00 92.69 86 THR A CA 1
ATOM 638 C C . THR A 1 86 ? 8.951 -3.689 -2.960 1.00 92.69 86 THR A C 1
ATOM 640 O O . THR A 1 86 ? 10.156 -3.582 -2.727 1.00 92.69 86 THR A O 1
ATOM 643 N N . SER A 1 87 ? 8.439 -4.727 -3.625 1.00 92.00 87 SER A N 1
ATOM 644 C CA . SER A 1 87 ? 9.266 -5.769 -4.247 1.00 92.00 87 SER A CA 1
ATOM 645 C C . SER A 1 87 ? 10.219 -5.203 -5.309 1.00 92.00 87 SER A C 1
ATOM 647 O O . SER A 1 87 ? 11.308 -5.737 -5.511 1.00 92.00 87 SER A O 1
ATOM 649 N N . ALA A 1 88 ? 9.820 -4.116 -5.976 1.00 92.31 88 ALA A N 1
ATOM 650 C CA . ALA A 1 88 ? 10.582 -3.459 -7.027 1.00 92.31 88 ALA A CA 1
ATOM 651 C C . ALA A 1 88 ? 10.156 -1.988 -7.165 1.00 92.31 88 ALA A C 1
ATOM 653 O O . ALA A 1 88 ? 8.955 -1.709 -7.138 1.00 92.31 88 ALA A O 1
ATOM 654 N N . PRO A 1 89 ? 11.082 -1.041 -7.398 1.00 91.56 89 PRO A N 1
ATOM 655 C CA . PRO A 1 89 ? 10.762 0.375 -7.596 1.00 91.56 89 PRO A CA 1
ATOM 656 C C . PRO A 1 89 ? 10.251 0.663 -9.025 1.00 91.56 89 PRO A C 1
ATOM 658 O O . PRO A 1 89 ? 10.621 1.662 -9.632 1.00 91.56 89 PRO A O 1
ATOM 661 N N . VAL A 1 90 ? 9.463 -0.251 -9.604 1.00 90.69 90 VAL A N 1
ATOM 662 C CA . VAL A 1 90 ? 8.927 -0.165 -10.973 1.00 90.69 90 VAL A CA 1
ATOM 663 C C . VAL A 1 90 ? 7.478 -0.658 -10.971 1.00 90.69 90 VAL A C 1
ATOM 665 O O . VAL A 1 90 ? 7.158 -1.654 -10.320 1.00 90.69 90 VAL A O 1
ATOM 668 N N . CYS A 1 91 ? 6.594 0.013 -11.713 1.00 90.75 91 CYS A N 1
ATOM 669 C CA . CYS A 1 91 ? 5.140 -0.150 -11.612 1.00 90.75 91 CYS A CA 1
ATOM 670 C C . CYS A 1 91 ? 4.643 -1.596 -11.836 1.00 90.75 91 CYS A C 1
ATOM 672 O O . CYS A 1 91 ? 3.889 -2.134 -11.023 1.00 90.75 91 CYS A O 1
ATOM 674 N N . SER A 1 92 ? 5.097 -2.260 -12.905 1.00 91.00 92 SER A N 1
ATOM 675 C CA . SER A 1 92 ? 4.681 -3.628 -13.254 1.00 91.00 92 SER A CA 1
ATOM 676 C C . SER A 1 92 ? 5.110 -4.667 -12.204 1.00 91.00 92 SER A C 1
ATOM 678 O O . SER A 1 92 ? 4.230 -5.336 -11.654 1.00 91.00 92 SER A O 1
ATOM 680 N N . PRO A 1 93 ? 6.404 -4.782 -11.840 1.00 91.62 93 PRO A N 1
ATOM 681 C CA . PRO A 1 93 ? 6.829 -5.736 -10.818 1.00 91.62 93 PRO A CA 1
ATOM 682 C C . PRO A 1 93 ? 6.331 -5.382 -9.407 1.00 91.62 93 PRO A C 1
ATOM 684 O O . PRO A 1 93 ? 5.993 -6.293 -8.655 1.00 91.62 93 PRO A O 1
ATOM 687 N N . SER A 1 94 ? 6.174 -4.097 -9.060 1.00 93.00 94 SER A N 1
ATOM 688 C CA . SER A 1 94 ? 5.564 -3.671 -7.786 1.00 93.00 94 SER A CA 1
ATOM 689 C C . SER A 1 94 ? 4.152 -4.252 -7.620 1.00 93.00 94 SER A C 1
ATOM 691 O O . SER A 1 94 ? 3.858 -4.931 -6.630 1.00 93.00 94 SER A O 1
ATOM 693 N N . ARG A 1 95 ? 3.296 -4.086 -8.642 1.00 93.38 95 ARG A N 1
ATOM 694 C CA . ARG A 1 95 ? 1.937 -4.653 -8.657 1.00 93.38 95 ARG A CA 1
ATOM 695 C C . ARG A 1 95 ? 1.944 -6.179 -8.677 1.00 93.38 95 ARG A C 1
ATOM 697 O O . ARG A 1 95 ? 1.149 -6.795 -7.970 1.00 93.38 95 ARG A O 1
ATOM 704 N N . ALA A 1 96 ? 2.845 -6.799 -9.441 1.00 92.69 96 ALA A N 1
ATOM 705 C CA . ALA A 1 96 ? 2.974 -8.255 -9.469 1.00 92.69 96 ALA A CA 1
ATOM 706 C C . ALA A 1 96 ? 3.346 -8.825 -8.090 1.00 92.69 96 ALA A C 1
ATOM 708 O O . ALA A 1 96 ? 2.791 -9.849 -7.685 1.00 92.69 96 ALA A O 1
ATOM 709 N N . GLY A 1 97 ? 4.210 -8.147 -7.331 1.00 93.81 97 GLY A N 1
ATOM 710 C CA . GLY A 1 97 ? 4.541 -8.537 -5.959 1.00 93.81 97 GLY A CA 1
ATOM 711 C C . GLY A 1 97 ? 3.328 -8.511 -5.027 1.00 93.81 97 GLY A C 1
ATOM 712 O O . GLY A 1 97 ? 3.115 -9.466 -4.284 1.00 93.81 97 GLY A O 1
ATOM 713 N N . ILE A 1 98 ? 2.482 -7.479 -5.128 1.00 95.12 98 ILE A N 1
ATOM 714 C CA . ILE A 1 98 ? 1.228 -7.382 -4.359 1.00 95.12 98 ILE A CA 1
ATOM 715 C C . ILE A 1 98 ? 0.259 -8.517 -4.726 1.00 95.12 98 ILE A C 1
ATOM 717 O O . ILE A 1 98 ? -0.308 -9.150 -3.840 1.00 95.12 98 ILE A O 1
ATOM 721 N N . LEU A 1 99 ? 0.081 -8.797 -6.021 1.00 93.88 99 LEU A N 1
ATOM 722 C CA . LEU A 1 99 ? -0.881 -9.798 -6.503 1.00 93.88 99 LEU A CA 1
ATOM 723 C C . LEU A 1 99 ? -0.442 -11.243 -6.246 1.00 93.88 99 LEU A C 1
ATOM 725 O O . LEU A 1 99 ? -1.284 -12.120 -6.068 1.00 93.88 99 LEU A O 1
ATOM 729 N N . THR A 1 100 ? 0.865 -11.506 -6.262 1.00 93.38 100 THR A N 1
ATOM 730 C CA . THR A 1 100 ? 1.408 -12.868 -6.131 1.00 93.38 100 THR A CA 1
ATOM 731 C C . THR A 1 100 ? 1.911 -13.188 -4.728 1.00 93.38 100 THR A C 1
ATOM 733 O O . THR A 1 100 ? 2.120 -14.361 -4.422 1.00 93.38 100 THR A O 1
ATOM 736 N N . GLY A 1 101 ? 2.157 -12.177 -3.888 1.00 93.81 101 GLY A N 1
ATOM 737 C CA . GLY A 1 101 ? 2.810 -12.350 -2.588 1.00 93.81 101 GLY A CA 1
ATOM 738 C C . GLY A 1 101 ? 4.257 -12.851 -2.693 1.00 93.81 101 GLY A C 1
ATOM 739 O O . GLY A 1 101 ? 4.779 -13.434 -1.743 1.00 93.81 101 GLY A O 1
ATOM 740 N N . ARG A 1 102 ? 4.906 -12.690 -3.854 1.00 91.62 102 ARG A N 1
ATOM 741 C CA . ARG A 1 102 ? 6.262 -13.189 -4.137 1.00 91.62 102 ARG A CA 1
ATOM 742 C C . ARG A 1 102 ? 7.204 -12.027 -4.439 1.00 91.62 102 ARG A C 1
ATOM 744 O O . ARG A 1 102 ? 6.775 -10.968 -4.872 1.00 91.62 102 ARG A O 1
ATOM 751 N N . ASP A 1 103 ? 8.499 -12.244 -4.228 1.00 91.00 103 ASP A N 1
ATOM 752 C CA . ASP A 1 103 ? 9.550 -11.321 -4.672 1.00 91.00 103 ASP A CA 1
ATOM 753 C C . ASP A 1 103 ? 9.742 -11.377 -6.198 1.00 91.00 103 ASP A C 1
ATOM 755 O O . ASP A 1 103 ? 9.536 -12.429 -6.814 1.00 91.00 103 ASP A O 1
ATOM 759 N N . GLN A 1 104 ? 10.214 -10.282 -6.797 1.00 89.19 104 GLN A N 1
ATOM 760 C CA . GLN A 1 104 ? 10.462 -10.171 -8.240 1.00 89.19 104 GLN A CA 1
ATOM 761 C C . GLN A 1 104 ? 11.395 -11.241 -8.802 1.00 89.19 104 GLN A C 1
ATOM 763 O O . GLN A 1 104 ? 11.192 -11.719 -9.922 1.00 89.19 104 GLN A O 1
ATOM 768 N N . ASN A 1 105 ? 12.360 -11.719 -8.015 1.00 89.12 105 ASN A N 1
ATOM 769 C CA . ASN A 1 105 ? 13.228 -12.810 -8.448 1.00 89.12 105 ASN A CA 1
ATOM 770 C C . ASN A 1 105 ? 12.495 -14.157 -8.509 1.00 89.12 105 ASN A C 1
ATOM 772 O O . ASN A 1 105 ? 12.925 -15.047 -9.237 1.00 89.12 105 ASN A O 1
ATOM 776 N N . ARG A 1 106 ? 11.391 -14.318 -7.768 1.00 88.25 106 ARG A N 1
ATOM 777 C CA . ARG A 1 106 ? 10.588 -15.549 -7.731 1.00 88.25 106 ARG A CA 1
ATOM 778 C C . ARG A 1 106 ? 9.492 -15.596 -8.789 1.00 88.25 106 ARG A C 1
ATOM 780 O O . ARG A 1 106 ? 9.113 -16.699 -9.170 1.00 88.25 106 ARG A O 1
ATOM 787 N N . PHE A 1 107 ? 8.943 -14.451 -9.196 1.00 85.00 107 PHE A N 1
ATOM 788 C CA . PHE A 1 107 ? 7.905 -14.387 -10.235 1.00 85.00 107 PHE A CA 1
ATOM 789 C C . PHE A 1 107 ? 8.444 -13.998 -11.623 1.00 85.00 107 PHE A C 1
ATOM 791 O O . PHE A 1 107 ? 7.714 -14.095 -12.602 1.00 85.00 107 PHE A O 1
ATOM 798 N N . GLY A 1 108 ? 9.718 -13.604 -11.732 1.00 81.19 108 GLY A N 1
ATOM 799 C CA . GLY A 1 108 ? 10.433 -13.491 -13.009 1.00 81.19 108 GLY A CA 1
ATOM 800 C C . GLY A 1 108 ? 10.219 -12.190 -13.789 1.00 81.19 108 GLY A C 1
ATOM 801 O O . GLY A 1 108 ? 10.834 -12.021 -14.835 1.00 81.19 108 GLY A O 1
ATOM 802 N N . MET A 1 109 ? 9.414 -11.252 -13.287 1.00 80.50 109 MET A N 1
ATOM 803 C CA . MET A 1 109 ? 9.206 -9.934 -13.897 1.00 80.50 109 MET A CA 1
ATOM 804 C C . MET A 1 109 ? 10.076 -8.907 -13.167 1.00 80.50 109 MET A C 1
ATOM 806 O O . MET A 1 109 ? 9.842 -8.604 -12.004 1.00 80.50 109 MET A O 1
ATOM 810 N N . LYS A 1 110 ? 11.102 -8.392 -13.849 1.00 81.06 110 LYS A N 1
ATOM 811 C CA . LYS A 1 110 ? 12.088 -7.447 -13.280 1.00 81.06 110 LYS A CA 1
ATOM 812 C C . LYS A 1 110 ? 12.013 -6.046 -13.887 1.00 81.06 110 LYS A C 1
ATOM 814 O O . LYS A 1 110 ? 12.630 -5.116 -13.379 1.00 81.06 110 LYS A O 1
ATOM 819 N N . HIS A 1 111 ? 11.271 -5.902 -14.980 1.00 82.00 111 HIS A N 1
ATOM 820 C CA . HIS A 1 111 ? 11.212 -4.687 -15.781 1.00 82.00 111 HIS A CA 1
ATOM 821 C C . HIS A 1 111 ? 9.765 -4.285 -16.060 1.00 82.00 111 HIS A C 1
ATOM 823 O O . HIS A 1 111 ? 8.818 -5.003 -15.729 1.00 82.00 111 HIS A O 1
ATOM 829 N N . ILE A 1 112 ? 9.608 -3.091 -16.626 1.00 79.69 112 ILE A N 1
ATOM 830 C CA . ILE A 1 112 ? 8.322 -2.601 -17.111 1.00 79.69 112 ILE A CA 1
ATOM 831 C C . ILE A 1 112 ? 7.849 -3.493 -18.262 1.00 79.69 112 ILE A C 1
ATOM 833 O O . ILE A 1 112 ? 8.650 -3.913 -19.096 1.00 79.69 112 ILE A O 1
ATOM 837 N N . ILE A 1 113 ? 6.547 -3.767 -18.309 1.00 73.44 113 ILE A N 1
ATOM 838 C CA . ILE A 1 113 ? 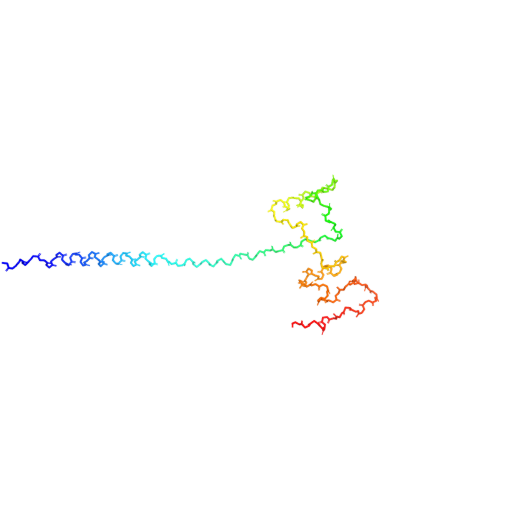5.939 -4.418 -19.467 1.00 73.44 113 ILE A CA 1
ATOM 839 C C . ILE A 1 113 ? 5.904 -3.377 -20.589 1.00 73.44 113 ILE A C 1
ATOM 841 O O . ILE A 1 113 ? 5.117 -2.435 -20.524 1.00 73.44 113 ILE A O 1
ATOM 845 N N . ASN A 1 114 ? 6.774 -3.534 -21.585 1.00 68.00 114 ASN A N 1
ATOM 846 C CA . ASN A 1 114 ? 6.731 -2.738 -22.808 1.00 68.00 114 ASN A CA 1
ATOM 847 C C . ASN A 1 114 ? 5.794 -3.404 -23.819 1.00 68.00 114 ASN A C 1
ATOM 849 O O . ASN A 1 114 ? 5.850 -4.613 -24.040 1.00 68.00 114 ASN A O 1
ATOM 853 N N . ASP A 1 115 ? 4.968 -2.595 -24.465 1.00 59.66 115 ASP A N 1
ATOM 854 C CA . ASP A 1 115 ? 3.968 -2.954 -25.472 1.00 59.66 115 ASP A CA 1
ATOM 855 C C . ASP A 1 115 ? 4.558 -3.439 -26.814 1.00 59.66 115 ASP A C 1
ATOM 857 O O . ASP A 1 115 ? 3.811 -3.929 -27.662 1.00 59.66 115 ASP A O 1
ATOM 861 N N . GLY A 1 116 ? 5.884 -3.370 -27.003 1.00 54.41 116 GLY A N 1
ATOM 862 C CA . GLY A 1 116 ? 6.528 -3.654 -28.294 1.00 54.41 116 GLY A CA 1
ATOM 863 C C . GLY A 1 116 ? 7.633 -4.717 -28.345 1.00 54.41 116 GLY A C 1
ATOM 864 O O . GLY A 1 116 ? 7.800 -5.326 -29.399 1.00 54.41 116 GLY A O 1
ATOM 865 N N . GLU A 1 117 ? 8.392 -4.980 -27.273 1.00 53.41 117 GLU A N 1
ATOM 866 C CA . GLU A 1 117 ? 9.630 -5.787 -27.398 1.00 53.41 117 GLU A CA 1
ATOM 867 C C . GLU A 1 117 ? 9.818 -6.910 -26.376 1.00 53.41 117 GLU A C 1
ATOM 869 O O . GLU A 1 117 ? 10.652 -7.793 -26.592 1.00 53.41 117 GLU A O 1
ATOM 874 N N . ASP A 1 118 ? 9.037 -6.959 -25.296 1.00 53.06 118 ASP A N 1
ATOM 875 C CA . ASP A 1 118 ? 9.327 -7.909 -24.227 1.00 53.06 118 ASP A CA 1
ATOM 876 C C . ASP A 1 118 ? 8.566 -9.237 -24.376 1.00 53.06 118 ASP A C 1
ATOM 878 O O . ASP A 1 118 ? 7.569 -9.513 -23.708 1.00 53.06 118 ASP A O 1
ATOM 882 N N . LYS A 1 119 ? 9.077 -10.110 -25.253 1.00 48.78 119 LYS A N 1
ATOM 883 C CA . LYS A 1 119 ? 8.698 -11.537 -25.299 1.00 48.78 119 LYS A CA 1
ATOM 884 C C . LYS A 1 119 ? 9.215 -12.329 -24.085 1.00 48.78 119 LYS A C 1
ATOM 886 O O . LYS A 1 119 ? 9.045 -13.547 -24.055 1.00 48.78 119 LYS A O 1
ATOM 891 N N . SER A 1 120 ? 9.878 -11.682 -23.122 1.00 47.41 120 SER A N 1
ATOM 892 C CA . SER A 1 120 ? 10.563 -12.350 -22.018 1.00 47.41 120 SER A CA 1
ATOM 893 C C . SER A 1 120 ? 9.763 -12.440 -20.728 1.00 47.41 120 SER A C 1
ATOM 895 O O . SER A 1 120 ? 10.323 -12.941 -19.760 1.00 47.41 120 SER A O 1
ATOM 897 N N . ILE A 1 121 ? 8.463 -12.091 -20.701 1.00 51.66 121 ILE A N 1
ATOM 898 C CA . ILE A 1 121 ? 7.592 -12.639 -19.651 1.00 51.66 121 ILE A CA 1
ATOM 899 C C . ILE A 1 121 ? 7.655 -14.161 -19.826 1.00 51.66 121 ILE A C 1
ATOM 901 O O . ILE A 1 121 ? 7.052 -14.681 -20.772 1.00 51.66 121 ILE A O 1
ATOM 905 N N . PRO A 1 122 ? 8.376 -14.913 -18.972 1.00 48.53 122 PRO A N 1
ATOM 906 C CA . PRO A 1 122 ? 8.289 -16.353 -19.032 1.00 48.53 122 PRO A CA 1
ATOM 907 C C . PRO A 1 122 ? 6.852 -16.613 -18.611 1.00 48.53 122 PRO A C 1
ATOM 909 O O . PRO A 1 122 ? 6.461 -16.262 -17.500 1.00 48.53 122 PRO A O 1
ATOM 912 N N . VAL A 1 123 ? 6.046 -17.117 -19.536 1.00 49.59 123 VAL A N 1
ATOM 913 C CA . VAL A 1 123 ? 4.613 -17.350 -19.375 1.00 49.59 123 VAL A CA 1
ATOM 914 C C . VAL A 1 123 ? 4.413 -18.400 -18.287 1.00 49.59 123 VAL A C 1
ATOM 916 O O . VAL A 1 123 ? 4.207 -19.553 -18.616 1.00 49.59 123 VAL A O 1
ATOM 919 N N . PHE A 1 124 ? 4.604 -18.060 -17.010 1.00 51.28 124 PHE A N 1
ATOM 920 C CA . PHE A 1 124 ? 4.505 -18.911 -15.817 1.00 51.28 124 PHE A CA 1
ATOM 921 C C . PHE A 1 124 ? 5.121 -20.333 -15.907 1.00 51.28 124 PHE A C 1
ATOM 923 O O . PHE A 1 124 ? 4.943 -21.138 -15.000 1.00 51.28 124 PHE A O 1
ATOM 930 N N . HIS A 1 125 ? 5.895 -20.655 -16.949 1.00 47.31 125 HIS A N 1
ATOM 931 C CA . HIS A 1 125 ? 6.146 -22.039 -17.363 1.00 47.31 125 HIS A CA 1
ATOM 932 C C . HIS A 1 125 ? 7.294 -22.715 -16.602 1.00 47.31 125 HIS A C 1
ATOM 934 O O . HIS A 1 125 ? 7.503 -23.917 -16.747 1.00 47.31 125 HIS A O 1
ATOM 940 N N . HIS A 1 126 ? 8.019 -21.962 -15.770 1.00 43.38 126 HIS A N 1
ATOM 941 C CA . HIS A 1 126 ? 9.180 -22.453 -15.021 1.00 43.38 126 HIS A CA 1
ATOM 942 C C . HIS A 1 126 ? 9.204 -22.030 -13.551 1.00 43.38 126 HIS A C 1
ATOM 944 O O . HIS A 1 126 ? 10.261 -22.065 -12.926 1.00 43.38 126 HIS A O 1
ATOM 950 N N . VAL A 1 127 ? 8.064 -21.658 -12.969 1.00 44.38 127 VAL A N 1
ATOM 951 C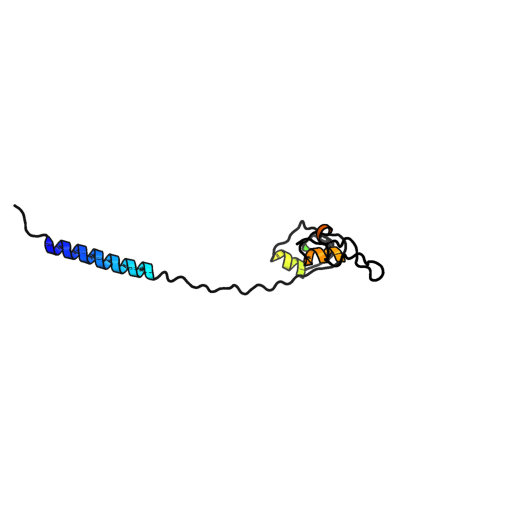 CA . VAL A 1 127 ? 7.984 -21.535 -11.511 1.00 44.38 127 VAL A CA 1
ATOM 952 C C . VAL A 1 127 ? 7.623 -22.915 -10.960 1.00 44.38 127 VAL A C 1
ATOM 954 O O . VAL A 1 127 ? 6.461 -23.299 -11.085 1.00 44.38 127 VAL A O 1
ATOM 957 N N . PRO A 1 128 ? 8.565 -23.687 -10.379 1.00 36.44 128 PRO A N 1
ATOM 958 C CA . PRO A 1 128 ? 8.166 -24.847 -9.603 1.00 36.44 128 PRO A CA 1
ATOM 959 C C . PRO A 1 128 ? 7.315 -24.321 -8.443 1.00 36.44 128 PRO A C 1
ATOM 961 O O . PRO A 1 128 ? 7.747 -23.454 -7.670 1.00 36.44 128 PRO A O 1
ATOM 964 N N . VAL A 1 129 ? 6.059 -24.759 -8.429 1.00 50.97 129 VAL A N 1
ATOM 965 C CA . VAL A 1 129 ? 5.223 -24.766 -7.229 1.00 50.97 129 VAL A CA 1
ATOM 966 C C . VAL A 1 129 ? 5.891 -25.607 -6.153 1.00 50.97 129 VAL A C 1
ATOM 968 O O . VAL A 1 129 ? 6.465 -26.662 -6.506 1.00 50.97 129 VAL A O 1
#

Radius of gyration: 35.17 Å; chains: 1; bounding box: 47×74×104 Å

pLDDT: mean 79.42, std 17.61, range [36.44, 98.44]